Protein AF-A0A7X3NZ87-F1 (afdb_monomer)

Sequence (77 aa):
MSELRQQLLVLHLHTPDLNSGVVAWALYDGTGEKRYTTGDSETPPYNSVVEAMQDGWRVIQFPQQFPAYPGMEYHTS

Radius of gyration: 15.85 Å; Cα contacts (8 Å, |Δi|>4): 81; chains: 1; bounding box: 39×31×38 Å

Mean predicted aligned error: 6.5 Å

Secondary structure (DSSP, 8-state):
-PPP--EEEEEEESSSSTTSPEEEEEEEETTSS----TTS-SS-S-SSHHHHHHTTPPP-PPPP-PPPPTT-TT---

Foldseek 3Di:
DPQDFDKDKDFDFPDLDQQGFTPAIDIDTPSPPDDDDRPPDPDDPDGGNVRVVVVPDDDDDDDDDDPDDPPCPPPDD

pLDDT: mean 87.28, std 10.39, range [48.16, 98.19]

Solvent-accessible surface area (backbone atoms only — not comparable to full-atom values): 5279 Å² total; per-residue (Å²): 130,83,77,78,81,47,68,47,79,48,76,40,50,77,46,97,52,55,76,28,49,54,77,48,66,52,60,44,48,73,66,66,85,54,86,70,59,85,82,77,56,96,68,68,99,42,63,22,55,56,58,40,41,75,76,65,52,85,88,82,86,77,75,86,85,70,78,68,60,91,91,39,85,86,65,81,134

Structure (mmCIF, N/CA/C/O backbone):
data_AF-A0A7X3NZ87-F1
#
_entry.id   AF-A0A7X3NZ87-F1
#
loop_
_atom_site.group_PDB
_atom_site.id
_atom_site.type_symbol
_atom_site.label_atom_id
_atom_site.label_alt_id
_atom_site.label_comp_id
_atom_site.label_asym_id
_atom_site.label_entity_id
_atom_site.label_seq_id
_atom_site.pdbx_PDB_ins_code
_atom_site.Cartn_x
_atom_site.Cartn_y
_atom_site.Cartn_z
_atom_site.occupancy
_atom_site.B_iso_or_equiv
_atom_site.auth_seq_id
_atom_site.auth_comp_id
_atom_site.auth_asym_id
_atom_site.auth_atom_id
_atom_site.pdbx_PDB_model_num
ATOM 1 N N . MET A 1 1 ? -22.837 14.647 15.434 1.00 48.16 1 MET A N 1
ATOM 2 C CA . MET A 1 1 ? -21.749 15.067 14.526 1.00 48.16 1 MET A CA 1
ATOM 3 C C . MET A 1 1 ? -21.079 13.790 14.064 1.00 48.16 1 MET A C 1
ATOM 5 O O . MET A 1 1 ? -20.764 12.986 14.929 1.00 48.16 1 MET A O 1
ATOM 9 N N . SER A 1 2 ? -20.981 13.525 12.760 1.00 56.25 2 SER A N 1
ATOM 10 C CA . SER A 1 2 ? -20.206 12.372 12.284 1.00 56.25 2 SER A CA 1
ATOM 11 C C . SER A 1 2 ? -18.752 12.581 12.699 1.00 56.25 2 SER A C 1
ATOM 13 O O . SER A 1 2 ? -18.209 13.649 12.413 1.00 56.25 2 SER A O 1
ATOM 15 N N . GLU A 1 3 ? -18.146 11.616 13.390 1.00 73.94 3 GLU A N 1
ATOM 16 C CA . GLU A 1 3 ? -16.699 11.624 13.626 1.00 73.94 3 GLU A CA 1
ATOM 17 C C . GLU A 1 3 ? -15.991 11.808 12.279 1.00 73.94 3 GLU A C 1
ATOM 19 O O . GLU A 1 3 ? -16.319 11.129 11.300 1.00 73.94 3 GLU A O 1
ATOM 24 N N . LEU A 1 4 ? -15.062 12.762 12.208 1.00 69.25 4 LEU A N 1
ATOM 25 C CA . LEU A 1 4 ? -14.162 12.869 11.066 1.00 69.25 4 LEU A CA 1
ATOM 26 C C . LEU A 1 4 ? -13.412 11.540 10.958 1.00 69.25 4 LEU A C 1
ATOM 28 O O . LEU A 1 4 ? -12.823 11.083 11.927 1.00 69.25 4 LEU A O 1
ATOM 32 N N . ARG A 1 5 ? -13.461 10.901 9.791 1.00 73.31 5 ARG A N 1
ATOM 33 C CA . ARG A 1 5 ? -12.734 9.657 9.510 1.00 73.31 5 ARG A CA 1
ATOM 34 C C . ARG A 1 5 ? -11.994 9.819 8.202 1.00 73.31 5 ARG A C 1
ATOM 36 O O . ARG A 1 5 ? -12.426 9.329 7.164 1.00 73.31 5 ARG A O 1
ATOM 43 N N . GLN A 1 6 ? -10.913 10.586 8.247 1.00 86.94 6 GLN A N 1
ATOM 44 C CA . GLN A 1 6 ? -10.006 10.696 7.117 1.00 86.94 6 GLN A CA 1
ATOM 45 C C . GLN A 1 6 ? -8.734 9.938 7.457 1.00 86.94 6 GLN A C 1
ATOM 47 O O . GLN A 1 6 ? -7.931 10.407 8.249 1.00 86.94 6 GLN A O 1
ATOM 52 N N . GLN A 1 7 ? -8.554 8.768 6.855 1.00 91.38 7 GLN A N 1
ATOM 53 C CA . GLN A 1 7 ? -7.326 7.989 6.959 1.00 91.38 7 GLN A CA 1
ATOM 54 C C . GLN A 1 7 ? -6.806 7.702 5.551 1.00 91.38 7 GLN A C 1
ATOM 56 O O . GLN A 1 7 ? -7.592 7.527 4.619 1.00 91.38 7 GLN A O 1
ATOM 61 N N . LEU A 1 8 ? -5.486 7.679 5.391 1.00 93.50 8 LEU A N 1
ATOM 62 C CA . LEU A 1 8 ? -4.819 7.314 4.146 1.00 93.50 8 LEU A CA 1
ATOM 63 C C . LEU A 1 8 ? -3.911 6.123 4.406 1.00 93.50 8 LEU A C 1
ATOM 65 O O . LEU A 1 8 ? -2.974 6.223 5.194 1.00 93.50 8 LEU A O 1
ATOM 69 N N . LEU A 1 9 ? -4.174 5.022 3.713 1.00 94.44 9 LEU A N 1
ATOM 70 C CA . LEU A 1 9 ? -3.306 3.858 3.678 1.00 94.44 9 LEU A CA 1
ATOM 71 C C . LEU A 1 9 ? -2.606 3.804 2.318 1.00 94.44 9 LEU A C 1
ATOM 73 O O . LEU A 1 9 ? -3.258 3.723 1.279 1.00 94.44 9 LEU A O 1
ATOM 77 N N . VAL A 1 10 ? -1.276 3.844 2.333 1.00 94.81 10 VAL A N 1
ATOM 78 C CA . VAL A 1 10 ? -0.434 3.710 1.142 1.00 94.81 10 VAL A CA 1
ATOM 79 C C . VAL A 1 10 ? 0.205 2.329 1.167 1.00 94.81 10 VAL A C 1
ATOM 81 O O . VAL A 1 10 ? 0.946 2.016 2.097 1.00 94.81 10 VAL A O 1
ATOM 84 N N . LEU A 1 11 ? -0.063 1.517 0.144 1.00 94.88 11 LEU A N 1
ATOM 85 C CA . LEU A 1 11 ? 0.502 0.177 -0.017 1.00 94.88 11 LEU A CA 1
ATOM 86 C C . LEU A 1 11 ? 1.464 0.163 -1.207 1.00 94.88 11 LEU A C 1
ATOM 88 O O . LEU A 1 11 ? 1.073 0.483 -2.328 1.00 94.88 11 LEU A O 1
ATOM 92 N N . HIS A 1 12 ? 2.714 -0.231 -0.967 1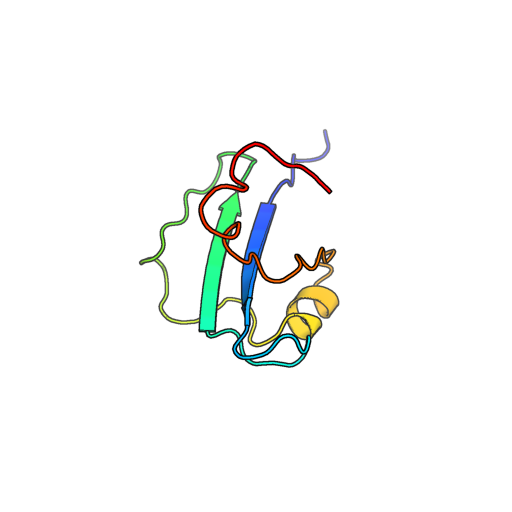.00 94.19 12 HIS A N 1
ATOM 93 C CA . HIS A 1 12 ? 3.685 -0.521 -2.017 1.00 94.19 12 HIS A CA 1
ATOM 94 C C . HIS A 1 12 ? 3.669 -2.020 -2.286 1.00 94.19 12 HIS A C 1
ATOM 96 O O . HIS A 1 12 ? 3.891 -2.825 -1.379 1.00 94.19 12 HIS A O 1
ATOM 102 N N . LEU A 1 13 ? 3.398 -2.389 -3.533 1.00 94.75 13 LEU A N 1
ATOM 103 C CA . LEU A 1 13 ? 3.2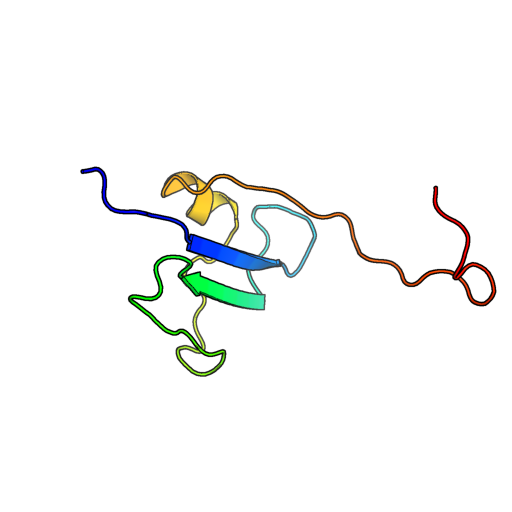12 -3.774 -3.947 1.00 94.75 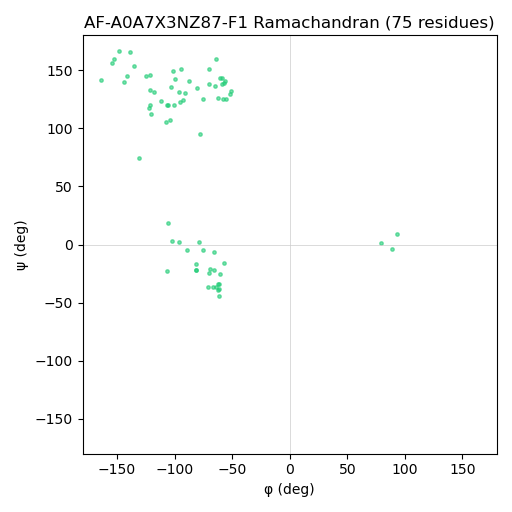13 LEU A CA 1
ATOM 104 C C . LEU A 1 13 ? 4.471 -4.311 -4.625 1.00 94.75 13 LEU A C 1
ATOM 106 O O . LEU A 1 13 ? 5.190 -3.568 -5.291 1.00 94.75 13 LEU A O 1
ATOM 110 N N . HIS A 1 14 ? 4.715 -5.614 -4.490 1.00 95.12 14 HIS A N 1
ATOM 111 C CA . HIS A 1 14 ? 5.819 -6.287 -5.180 1.00 95.12 14 HIS A CA 1
ATOM 112 C C . HIS A 1 14 ? 5.698 -6.212 -6.716 1.00 95.12 14 HIS A C 1
ATOM 114 O O . HIS A 1 14 ? 6.697 -6.098 -7.421 1.00 95.12 14 HIS A O 1
ATOM 120 N N . THR A 1 15 ? 4.469 -6.242 -7.234 1.00 93.44 15 THR A N 1
ATOM 121 C CA . THR A 1 15 ? 4.121 -6.059 -8.648 1.00 93.44 15 THR A CA 1
ATOM 122 C C . THR A 1 15 ? 2.866 -5.183 -8.759 1.00 93.44 15 THR A C 1
ATOM 124 O O . THR A 1 15 ? 2.168 -5.010 -7.762 1.00 93.44 15 THR A O 1
ATOM 127 N N . PRO A 1 16 ? 2.525 -4.643 -9.944 1.00 90.56 16 PRO A N 1
ATOM 128 C CA . PRO A 1 16 ? 1.322 -3.822 -10.116 1.00 90.56 16 PRO A CA 1
ATOM 129 C C . PRO A 1 16 ? -0.023 -4.551 -9.919 1.00 90.56 16 PRO A C 1
ATOM 131 O O . PRO A 1 16 ? -1.063 -3.894 -9.970 1.00 90.56 16 PRO A O 1
ATOM 134 N N . ASP A 1 17 ? -0.028 -5.878 -9.740 1.00 94.50 17 ASP A N 1
ATOM 135 C CA . ASP A 1 17 ? -1.245 -6.666 -9.514 1.00 94.50 17 ASP A CA 1
ATOM 136 C C . ASP A 1 17 ? -1.854 -6.385 -8.129 1.00 94.50 17 ASP 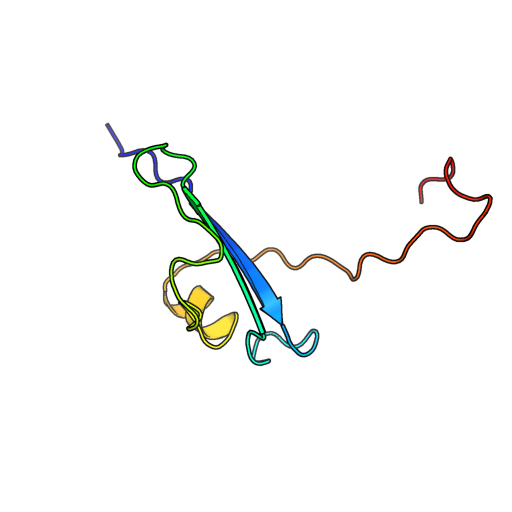A C 1
ATOM 138 O O . ASP A 1 17 ? -1.141 -6.310 -7.131 1.00 94.50 17 ASP A O 1
ATOM 142 N N . LEU A 1 18 ? -3.182 -6.267 -8.038 1.00 95.19 18 LEU A N 1
ATOM 143 C CA . LEU A 1 18 ? -3.868 -5.924 -6.783 1.00 95.19 18 LEU A CA 1
ATOM 144 C C . LEU A 1 18 ? -3.815 -7.036 -5.717 1.00 95.19 18 LEU A C 1
ATOM 146 O O . LEU A 1 18 ? -3.981 -6.750 -4.530 1.00 95.19 18 LEU A O 1
ATOM 150 N N . ASN A 1 19 ? -3.574 -8.286 -6.119 1.00 96.88 19 ASN A N 1
ATOM 151 C CA . ASN A 1 19 ? -3.334 -9.419 -5.219 1.00 96.88 19 ASN A CA 1
ATOM 152 C C . ASN A 1 19 ? -1.850 -9.582 -4.873 1.00 96.88 19 ASN A C 1
ATOM 154 O O . ASN A 1 19 ? -1.498 -10.457 -4.082 1.00 96.88 19 ASN A O 1
ATOM 158 N N . SER A 1 20 ? -0.969 -8.777 -5.472 1.00 96.81 20 SER A N 1
ATOM 159 C CA . SER A 1 20 ? 0.454 -8.821 -5.178 1.00 96.81 20 SER A CA 1
ATOM 160 C C . SER A 1 20 ? 0.711 -8.515 -3.706 1.00 96.81 20 SER A C 1
ATOM 162 O O . SER A 1 20 ? 0.089 -7.626 -3.123 1.00 96.81 20 SER A O 1
ATOM 164 N N . GLY A 1 21 ? 1.700 -9.207 -3.139 1.00 97.06 21 GLY A N 1
ATOM 165 C CA . GLY A 1 21 ? 2.132 -8.978 -1.765 1.00 97.06 21 GLY A CA 1
ATOM 166 C C . GLY A 1 21 ? 2.565 -7.530 -1.521 1.00 97.06 21 GLY A C 1
ATOM 167 O O . GLY A 1 21 ? 3.253 -6.931 -2.359 1.00 97.06 21 GLY A O 1
ATOM 168 N N . VAL A 1 22 ? 2.178 -6.993 -0.364 1.00 96.00 22 VAL A N 1
ATOM 169 C CA . VAL A 1 22 ? 2.621 -5.689 0.149 1.00 96.00 22 VAL A CA 1
ATOM 170 C C . VAL A 1 22 ? 4.050 -5.805 0.685 1.00 96.00 22 VAL A C 1
ATOM 172 O O . VAL A 1 22 ? 4.329 -6.635 1.545 1.00 96.00 22 VAL A O 1
ATOM 175 N N . VAL A 1 23 ? 4.954 -4.957 0.189 1.00 94.50 23 VAL A N 1
ATOM 176 C CA . VAL A 1 23 ? 6.379 -4.942 0.580 1.00 94.50 23 VAL A CA 1
ATOM 177 C C . VAL A 1 23 ? 6.751 -3.756 1.465 1.00 94.50 23 VAL A C 1
ATOM 179 O O . VAL A 1 23 ? 7.738 -3.811 2.190 1.00 94.50 23 VAL A O 1
ATOM 182 N N . ALA A 1 24 ? 5.969 -2.680 1.414 1.00 93.12 24 ALA A N 1
ATOM 183 C CA . ALA A 1 24 ? 6.093 -1.531 2.300 1.00 93.12 24 ALA A CA 1
ATOM 184 C C . ALA A 1 24 ? 4.744 -0.821 2.406 1.00 93.12 24 ALA A C 1
ATOM 186 O O . ALA A 1 24 ? 3.903 -0.912 1.508 1.00 93.12 24 ALA A O 1
ATOM 187 N N . TRP A 1 25 ? 4.533 -0.089 3.493 1.00 94.62 25 TRP A N 1
ATOM 188 C CA . TRP A 1 25 ? 3.270 0.591 3.736 1.00 94.62 25 TRP A CA 1
ATOM 189 C C . TRP A 1 25 ? 3.461 1.835 4.603 1.00 94.62 25 TRP A C 1
ATOM 191 O O . TRP A 1 25 ? 4.467 1.986 5.295 1.00 94.62 25 TRP A O 1
ATOM 201 N N . ALA A 1 26 ? 2.484 2.734 4.544 1.00 93.06 26 ALA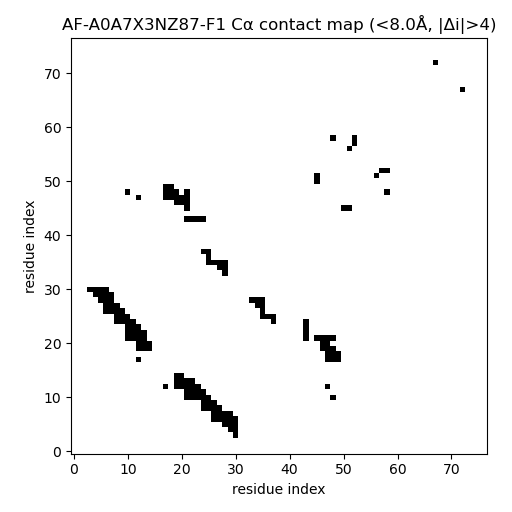 A N 1
ATOM 202 C CA . ALA A 1 26 ? 2.370 3.870 5.446 1.00 93.06 26 ALA A CA 1
ATOM 203 C C . ALA A 1 26 ? 0.892 4.147 5.740 1.00 93.06 26 ALA A C 1
ATOM 205 O O . ALA A 1 26 ? 0.057 4.077 4.837 1.00 93.06 26 ALA A O 1
ATOM 206 N N . LEU A 1 27 ? 0.576 4.472 6.993 1.00 92.50 27 LEU A N 1
ATOM 207 C CA . LEU A 1 27 ? -0.764 4.857 7.427 1.00 92.50 27 LEU A CA 1
ATOM 208 C C . LEU A 1 27 ? -0.726 6.285 7.967 1.00 92.50 27 LEU A C 1
ATOM 210 O O . LEU A 1 27 ? 0.107 6.619 8.804 1.00 92.50 27 LEU A O 1
ATOM 214 N N . TYR A 1 28 ? -1.647 7.118 7.507 1.00 91.44 28 TYR A N 1
ATOM 215 C CA . TYR A 1 28 ? -1.815 8.481 7.984 1.00 91.44 28 TYR A CA 1
ATOM 216 C C . TYR A 1 28 ? -3.225 8.650 8.519 1.00 91.44 28 TYR A C 1
ATOM 218 O O . TYR A 1 28 ? -4.199 8.286 7.861 1.00 91.44 28 TYR A O 1
ATOM 226 N N . ASP A 1 29 ? -3.324 9.242 9.700 1.00 91.19 29 ASP A N 1
ATOM 227 C CA . ASP A 1 29 ? -4.590 9.626 10.299 1.00 91.19 29 ASP A CA 1
ATOM 228 C C . ASP A 1 29 ? -4.770 11.141 10.164 1.00 91.19 29 ASP A C 1
ATOM 230 O O . ASP A 1 29 ? -4.097 11.937 10.818 1.00 91.19 29 ASP A O 1
ATOM 234 N N . GLY A 1 30 ? -5.666 11.541 9.267 1.00 87.62 30 GLY A N 1
ATOM 235 C CA . GLY A 1 30 ? -6.020 12.932 9.004 1.00 87.62 30 GLY A CA 1
ATOM 236 C C . GLY A 1 30 ? -6.905 13.559 10.082 1.00 87.62 30 GLY A C 1
ATOM 237 O O . GLY A 1 30 ? -7.186 14.751 9.998 1.00 87.62 30 GLY A O 1
ATOM 238 N N . THR A 1 31 ? -7.342 12.794 11.087 1.00 89.00 31 THR A N 1
ATOM 239 C CA . THR A 1 31 ? -8.082 13.325 12.245 1.00 89.00 31 THR A CA 1
ATOM 240 C C . THR A 1 31 ? -7.157 13.939 13.299 1.00 89.00 31 THR A C 1
ATOM 242 O O . THR A 1 31 ? -7.587 14.782 14.082 1.00 89.00 31 THR A O 1
ATOM 245 N N . GLY A 1 32 ? -5.878 13.542 13.303 1.00 85.06 32 GLY A N 1
ATOM 246 C CA . GLY A 1 32 ? -4.894 13.941 14.309 1.00 85.06 32 GLY A CA 1
ATOM 247 C C . GLY A 1 32 ? -4.977 13.165 15.629 1.00 85.06 32 GLY A C 1
ATOM 248 O O . GLY A 1 32 ? -4.187 13.446 16.528 1.00 85.06 32 GLY A O 1
ATOM 249 N N . GLU A 1 33 ? -5.886 12.194 15.760 1.00 85.69 33 GLU A N 1
ATOM 250 C CA . GLU A 1 33 ? -6.022 11.379 16.975 1.00 85.69 33 GLU A CA 1
ATOM 251 C C . GLU A 1 33 ? -4.857 10.404 17.152 1.00 85.69 33 GLU A C 1
ATOM 253 O O . GLU A 1 33 ? -4.399 10.170 18.274 1.00 85.69 33 GLU A O 1
ATOM 258 N N . LYS A 1 34 ? -4.350 9.846 16.047 1.00 86.00 34 LYS A N 1
ATOM 259 C CA . LYS A 1 34 ? -3.200 8.941 16.052 1.00 86.00 34 LYS A CA 1
ATOM 260 C C . LYS A 1 34 ? -2.064 9.472 15.196 1.00 86.00 34 LYS A C 1
ATOM 262 O O . LYS A 1 34 ? -2.256 10.075 14.145 1.00 86.00 34 LYS A O 1
ATOM 267 N N . ARG A 1 35 ? -0.840 9.188 15.637 1.00 83.88 35 ARG A N 1
ATOM 268 C CA . ARG A 1 35 ? 0.374 9.440 14.865 1.00 83.88 35 ARG A CA 1
ATOM 269 C C . ARG A 1 35 ? 1.094 8.123 14.650 1.00 83.88 35 ARG A C 1
ATOM 271 O O . ARG A 1 35 ? 1.601 7.554 15.609 1.00 83.88 35 ARG A O 1
ATOM 278 N N . TYR A 1 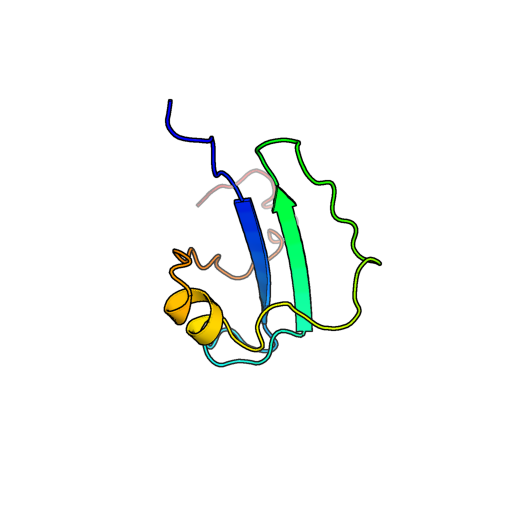36 ? 1.133 7.688 13.398 1.00 84.88 36 TYR A N 1
ATOM 279 C CA . TYR A 1 36 ? 1.870 6.504 12.981 1.00 84.88 36 TYR A CA 1
ATOM 280 C C . TYR A 1 36 ? 3.269 6.881 12.483 1.00 84.88 36 TYR A C 1
ATOM 282 O O . TYR A 1 36 ? 3.490 7.978 11.959 1.00 84.88 36 TYR A O 1
ATOM 290 N N . THR A 1 37 ? 4.215 5.966 12.641 1.00 79.62 37 THR A N 1
ATOM 291 C CA . THR A 1 37 ? 5.588 6.051 12.142 1.00 79.62 37 THR A CA 1
ATOM 292 C C . THR A 1 37 ? 5.999 4.720 11.512 1.00 79.62 37 THR A C 1
ATOM 294 O O . THR A 1 37 ? 5.494 3.660 11.869 1.00 79.62 37 THR A O 1
ATOM 297 N N . THR A 1 38 ? 6.937 4.760 10.56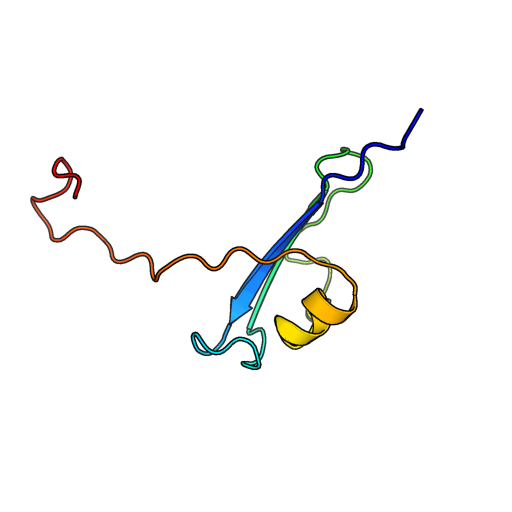2 1.00 71.25 38 THR A N 1
ATOM 298 C CA . THR A 1 38 ? 7.429 3.597 9.797 1.00 71.25 38 THR A CA 1
ATOM 299 C C . THR A 1 38 ? 7.987 2.466 10.680 1.00 71.25 38 THR A C 1
ATOM 301 O O . THR A 1 38 ? 8.149 1.351 10.203 1.00 71.25 38 THR A O 1
ATOM 304 N N . GLY A 1 39 ? 8.273 2.731 11.959 1.00 74.69 39 GLY A N 1
ATOM 305 C CA . GLY A 1 39 ? 8.758 1.741 12.928 1.00 74.69 39 GLY A CA 1
ATOM 306 C C . GLY A 1 39 ? 7.687 1.104 13.821 1.00 74.69 39 GLY A C 1
ATOM 307 O O . GLY A 1 39 ? 8.050 0.326 14.697 1.00 74.69 39 GLY A O 1
ATOM 308 N N . ASP A 1 40 ? 6.401 1.426 13.648 1.00 79.81 40 ASP A N 1
ATOM 309 C CA . ASP A 1 40 ? 5.344 0.922 14.541 1.00 79.81 40 ASP A CA 1
ATOM 310 C C . ASP A 1 40 ? 5.073 -0.583 14.376 1.00 79.81 40 ASP A C 1
ATOM 312 O O . ASP A 1 40 ? 4.567 -1.225 15.296 1.00 79.81 40 ASP A O 1
ATOM 316 N N . SER A 1 41 ? 5.385 -1.156 13.210 1.00 84.62 41 SER A N 1
ATOM 317 C CA . SER A 1 41 ? 5.218 -2.583 12.922 1.00 84.62 41 SER A CA 1
ATOM 318 C C . SER A 1 41 ? 6.009 -2.989 11.677 1.00 84.62 41 SER A C 1
ATOM 320 O O . SER A 1 41 ? 6.025 -2.267 10.682 1.00 84.62 41 SER A O 1
ATOM 322 N N . GLU A 1 42 ? 6.606 -4.183 11.704 1.00 85.31 42 GLU A N 1
ATOM 323 C CA . GLU A 1 42 ? 7.218 -4.817 10.524 1.00 85.31 42 GLU A CA 1
ATOM 324 C C . GLU A 1 42 ? 6.184 -5.521 9.631 1.00 85.31 42 GLU A C 1
ATOM 326 O O . GLU A 1 42 ? 6.451 -5.826 8.471 1.00 85.31 42 GLU A O 1
ATOM 331 N N . THR A 1 43 ? 4.987 -5.770 10.163 1.00 90.31 43 THR A N 1
ATOM 332 C CA . THR A 1 43 ? 3.893 -6.427 9.441 1.00 90.31 43 THR A CA 1
ATOM 333 C C . THR A 1 43 ? 2.934 -5.393 8.849 1.00 90.31 43 THR A C 1
ATOM 335 O O . THR A 1 43 ? 2.532 -4.469 9.569 1.00 90.31 43 THR A O 1
ATOM 338 N N . PRO A 1 44 ? 2.569 -5.505 7.557 1.00 91.88 44 PRO A N 1
ATOM 339 C CA . PRO A 1 44 ? 1.570 -4.632 6.959 1.00 91.88 44 PRO A CA 1
ATOM 340 C C . PRO A 1 44 ? 0.169 -4.946 7.503 1.00 91.88 44 PRO A C 1
ATOM 342 O O . PRO A 1 44 ? -0.109 -6.096 7.842 1.00 91.88 44 PRO A O 1
ATOM 345 N N . PRO A 1 45 ? -0.742 -3.954 7.552 1.00 93.31 45 PRO A N 1
ATOM 346 C CA . PRO A 1 45 ? -2.118 -4.172 8.005 1.00 93.31 45 PRO A CA 1
ATOM 347 C C . PRO A 1 45 ? -2.921 -5.085 7.068 1.00 93.31 45 PRO A C 1
ATOM 349 O O . PRO A 1 45 ? -3.903 -5.675 7.500 1.00 93.31 45 PRO A O 1
ATOM 352 N N . TYR A 1 46 ? -2.496 -5.201 5.806 1.00 96.56 46 TYR A N 1
ATOM 353 C CA . TYR A 1 46 ? -3.091 -6.057 4.785 1.00 96.56 46 TYR A CA 1
ATOM 354 C C . TYR A 1 46 ? -1.992 -6.675 3.923 1.00 96.56 46 TYR A C 1
ATOM 356 O O . TYR A 1 46 ? -0.993 -6.022 3.618 1.00 96.56 46 TYR A O 1
ATOM 364 N N . ASN A 1 47 ? -2.192 -7.914 3.486 1.00 96.75 47 ASN A N 1
ATOM 365 C CA . ASN A 1 47 ? -1.257 -8.641 2.631 1.00 96.75 47 ASN A CA 1
ATOM 366 C C . ASN A 1 47 ? -1.406 -8.264 1.152 1.00 96.75 47 ASN A C 1
ATOM 368 O O . ASN A 1 47 ? -0.473 -8.464 0.376 1.00 96.75 47 ASN A O 1
ATOM 372 N N . SER A 1 48 ? -2.565 -7.723 0.760 1.00 97.38 48 SER A N 1
ATOM 373 C CA . SER A 1 48 ? -2.873 -7.293 -0.608 1.00 97.38 48 SER A CA 1
ATOM 374 C C . SER A 1 48 ? -3.836 -6.102 -0.630 1.00 97.38 48 SER A C 1
ATOM 376 O O . SER A 1 48 ? -4.489 -5.790 0.367 1.00 97.38 48 SER A O 1
ATOM 378 N N . VAL A 1 49 ? -3.974 -5.452 -1.790 1.00 97.25 49 VAL A N 1
ATOM 379 C CA . VAL A 1 49 ? -4.965 -4.378 -1.976 1.00 97.25 49 VAL A CA 1
ATOM 380 C C . VAL A 1 49 ? -6.388 -4.926 -1.899 1.00 97.25 49 VAL A C 1
ATOM 382 O O . VAL A 1 49 ? -7.273 -4.273 -1.352 1.00 97.25 49 VAL A O 1
ATOM 385 N N . VAL A 1 50 ? -6.610 -6.135 -2.419 1.00 97.81 50 VAL A N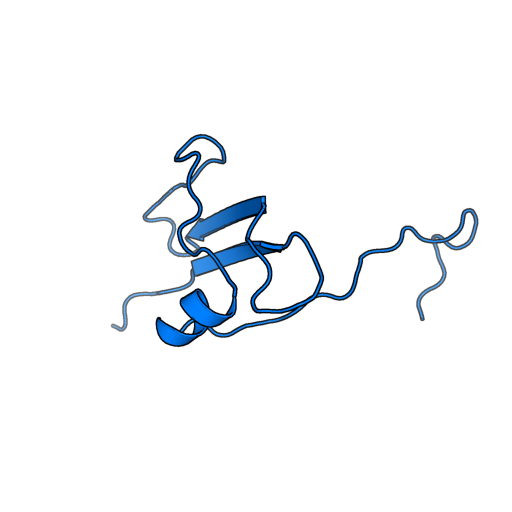 1
ATOM 386 C CA . VAL A 1 50 ? -7.931 -6.778 -2.409 1.00 97.81 50 VAL A CA 1
ATOM 387 C C . VAL A 1 50 ? -8.422 -7.026 -0.982 1.00 97.81 50 VAL A C 1
ATOM 389 O O . VAL A 1 50 ? -9.597 -6.804 -0.705 1.00 97.81 50 VAL A O 1
ATOM 392 N N . GLU A 1 51 ? -7.536 -7.418 -0.067 1.00 98.19 51 GLU A N 1
ATOM 393 C CA . GLU A 1 51 ? -7.870 -7.585 1.354 1.00 98.19 51 GLU A CA 1
ATOM 394 C C . GLU A 1 51 ? -8.322 -6.255 1.983 1.00 98.19 51 GLU A C 1
ATOM 396 O O . GLU A 1 51 ? -9.375 -6.192 2.612 1.00 98.19 51 GLU A O 1
ATOM 401 N N . ALA A 1 52 ? -7.616 -5.152 1.706 1.00 97.19 52 ALA A N 1
ATOM 402 C CA . ALA A 1 52 ? -8.041 -3.826 2.158 1.00 97.19 52 ALA A CA 1
ATOM 403 C C . ALA A 1 52 ? -9.414 -3.426 1.575 1.00 97.19 52 ALA A C 1
ATOM 405 O O . ALA A 1 52 ? -10.247 -2.832 2.261 1.00 97.19 52 ALA A O 1
ATOM 406 N N . MET A 1 53 ? -9.687 -3.764 0.310 1.00 96.69 53 MET A N 1
ATOM 407 C CA . MET A 1 53 ? -10.990 -3.499 -0.313 1.00 96.69 53 MET A CA 1
ATOM 408 C C . MET A 1 53 ? -12.131 -4.277 0.352 1.00 96.69 53 MET A C 1
ATOM 410 O O . MET A 1 53 ? -13.232 -3.739 0.469 1.00 96.69 53 MET A O 1
ATOM 414 N N . GLN A 1 54 ? -11.887 -5.515 0.793 1.00 97.62 54 GLN A N 1
ATOM 415 C CA . GLN A 1 54 ? -12.875 -6.320 1.525 1.00 97.62 54 GLN A CA 1
ATOM 416 C C . GLN A 1 54 ? -13.269 -5.659 2.853 1.00 97.62 54 GLN A C 1
ATOM 418 O O . GLN A 1 54 ? -14.442 -5.686 3.221 1.00 97.62 54 GLN A O 1
ATOM 423 N N . ASP A 1 55 ? -12.325 -4.967 3.492 1.00 96.31 55 ASP A N 1
ATOM 424 C CA . ASP A 1 55 ? -12.538 -4.159 4.700 1.00 96.31 55 ASP A CA 1
ATOM 425 C C . ASP A 1 55 ? -13.162 -2.775 4.429 1.00 96.31 55 ASP A C 1
ATOM 427 O O . ASP A 1 55 ? -13.390 -1.984 5.346 1.00 96.31 55 ASP A O 1
ATOM 431 N N . GLY A 1 56 ? -13.482 -2.472 3.168 1.00 95.00 56 GLY A N 1
ATOM 432 C CA . GLY A 1 56 ? -14.200 -1.262 2.771 1.00 95.00 56 GLY A CA 1
ATOM 433 C C . GLY A 1 56 ? -13.311 -0.085 2.371 1.00 95.00 56 GLY A C 1
ATOM 434 O O . GLY A 1 56 ? -13.832 1.015 2.147 1.00 95.00 56 GLY A O 1
ATOM 435 N N . TRP A 1 57 ? -11.996 -0.282 2.229 1.00 95.56 57 TRP A N 1
ATOM 436 C CA . TRP A 1 57 ? -11.122 0.749 1.672 1.00 95.56 57 TRP A CA 1
ATOM 437 C C . TRP A 1 57 ? -11.461 1.029 0.206 1.00 95.56 57 TRP A C 1
ATOM 439 O O . TRP A 1 57 ? -11.650 0.127 -0.612 1.00 95.56 57 TRP A O 1
ATOM 449 N N . ARG A 1 58 ? -11.494 2.316 -0.149 1.00 95.31 58 ARG A N 1
ATOM 450 C CA . ARG A 1 58 ? -11.599 2.760 -1.543 1.00 95.31 58 ARG A CA 1
ATOM 451 C C . ARG A 1 58 ? -10.200 2.942 -2.108 1.00 95.31 58 ARG A C 1
ATOM 453 O O . ARG A 1 58 ? -9.372 3.610 -1.496 1.00 95.31 58 ARG A O 1
ATOM 460 N N . VAL A 1 59 ? -9.955 2.367 -3.280 1.00 94.94 59 VAL A N 1
ATOM 461 C CA . VAL A 1 59 ? -8.615 2.282 -3.865 1.00 94.94 59 VAL A CA 1
ATOM 462 C C . VAL A 1 59 ? -8.434 3.304 -4.979 1.00 94.94 59 VAL A C 1
ATOM 464 O O . VAL A 1 59 ? -9.289 3.452 -5.850 1.00 94.94 59 VAL A O 1
ATOM 467 N N . ILE A 1 60 ? -7.280 3.968 -4.958 1.00 94.25 60 ILE A N 1
ATOM 468 C CA . ILE A 1 60 ? -6.749 4.767 -6.061 1.00 94.25 60 ILE A CA 1
ATOM 469 C C . ILE A 1 60 ? -5.379 4.180 -6.391 1.00 94.25 60 ILE A C 1
ATOM 471 O O . ILE A 1 60 ? -4.488 4.180 -5.543 1.00 94.25 60 ILE A O 1
ATOM 475 N N . GLN A 1 61 ? -5.215 3.659 -7.606 1.00 92.19 61 GLN A N 1
ATOM 476 C CA . GLN A 1 61 ? -3.930 3.147 -8.072 1.00 92.19 61 GLN A CA 1
ATOM 477 C C . GLN A 1 61 ? -3.179 4.254 -8.807 1.00 92.19 61 GLN A C 1
ATOM 479 O O . GLN A 1 61 ? -3.695 4.837 -9.761 1.00 92.19 61 GLN A O 1
ATOM 484 N N . PHE A 1 62 ? -1.956 4.538 -8.367 1.00 88.88 62 PHE A N 1
ATOM 485 C CA . PHE A 1 62 ? -1.077 5.475 -9.055 1.00 88.88 62 PHE A CA 1
ATOM 486 C C . PHE A 1 62 ? -0.278 4.745 -10.141 1.00 88.88 62 PHE A C 1
ATOM 488 O O . PHE A 1 62 ? 0.161 3.612 -9.915 1.00 88.88 62 PHE A O 1
ATOM 495 N N . PRO A 1 63 ? -0.067 5.365 -11.314 1.00 83.06 63 PRO A N 1
ATOM 496 C CA . PRO A 1 63 ? 0.866 4.831 -12.295 1.00 83.06 63 PRO A CA 1
ATOM 497 C C . PRO A 1 63 ? 2.289 4.838 -11.726 1.00 83.06 63 PRO A C 1
ATOM 499 O O . PRO A 1 63 ? 2.603 5.600 -10.806 1.00 83.06 63 PRO A O 1
ATOM 502 N N . GLN A 1 64 ? 3.168 4.015 -12.299 1.00 78.00 64 GLN A N 1
ATOM 503 C CA . GLN A 1 64 ? 4.591 4.085 -11.976 1.00 78.00 64 GLN A CA 1
ATOM 504 C C . GLN A 1 64 ? 5.108 5.507 -12.218 1.00 78.00 64 GLN A C 1
ATOM 506 O O . GLN A 1 64 ? 4.952 6.066 -13.305 1.00 78.00 64 GLN A O 1
ATOM 511 N N . GLN A 1 65 ? 5.718 6.088 -11.186 1.00 76.06 65 GLN A N 1
ATOM 512 C CA . GLN A 1 65 ? 6.378 7.382 -11.283 1.00 76.06 65 GLN A CA 1
ATOM 513 C C . GLN A 1 65 ? 7.730 7.179 -11.959 1.00 76.06 65 GLN A C 1
ATOM 515 O O . GLN A 1 65 ? 8.716 6.816 -11.319 1.00 76.06 65 GLN A O 1
ATOM 520 N N . PHE A 1 66 ? 7.769 7.380 -13.272 1.00 79.44 66 PHE A N 1
ATOM 521 C CA . PHE A 1 66 ? 9.032 7.461 -13.988 1.00 79.44 66 PHE A CA 1
ATOM 522 C C . PHE A 1 66 ? 9.621 8.861 -13.806 1.00 79.44 66 PHE A C 1
ATOM 524 O O . PHE A 1 66 ? 8.885 9.844 -13.937 1.00 79.44 66 PHE A O 1
ATOM 531 N N . PRO A 1 67 ? 10.927 8.982 -13.510 1.00 76.69 67 PRO A N 1
ATOM 532 C CA . PRO A 1 67 ? 11.574 10.280 -13.569 1.00 76.69 67 PRO A CA 1
ATOM 533 C C . PRO A 1 67 ? 11.432 10.839 -14.987 1.00 76.69 67 PRO A C 1
ATOM 535 O O . PRO A 1 67 ? 11.504 10.093 -15.969 1.00 76.69 67 PRO A O 1
ATOM 538 N N . ALA A 1 68 ? 11.239 12.154 -15.089 1.00 78.50 68 ALA A N 1
ATOM 539 C CA . ALA A 1 68 ? 11.317 12.823 -16.377 1.00 78.50 68 ALA A CA 1
ATOM 540 C C . ALA A 1 68 ? 12.686 12.530 -17.008 1.00 78.50 68 ALA A C 1
ATOM 542 O O . ALA A 1 68 ? 13.707 12.487 -16.314 1.00 78.50 68 ALA A O 1
ATOM 543 N N . TYR A 1 69 ? 12.707 12.313 -18.323 1.00 80.69 69 TYR A N 1
ATOM 544 C CA . TYR A 1 69 ? 13.970 12.188 -19.039 1.00 80.69 69 TYR A CA 1
ATOM 545 C C . TYR A 1 69 ? 14.781 13.484 -18.841 1.00 80.69 69 TYR A C 1
ATOM 547 O O . TYR A 1 69 ? 14.180 14.561 -18.895 1.00 80.69 69 TYR A O 1
ATOM 555 N N . PRO A 1 70 ? 16.106 13.419 -18.607 1.00 84.81 70 PRO A N 1
ATOM 556 C CA . PRO A 1 70 ? 16.911 14.622 -18.396 1.00 84.81 70 PRO A CA 1
ATOM 557 C C . PRO A 1 70 ? 16.689 15.665 -19.503 1.00 84.81 70 PRO A C 1
ATOM 559 O O . PRO A 1 70 ? 16.713 15.321 -20.686 1.00 84.81 70 PRO A O 1
ATOM 562 N N . GLY A 1 71 ? 16.469 16.927 -19.128 1.00 85.75 71 GLY A N 1
ATOM 563 C CA . GLY A 1 71 ? 16.146 18.028 -20.044 1.00 85.75 71 GLY A CA 1
ATOM 564 C C . GLY A 1 71 ? 14.652 18.225 -20.337 1.00 85.75 71 GLY A C 1
ATOM 565 O O . GLY A 1 71 ? 14.298 19.172 -21.037 1.00 85.75 71 GLY A O 1
ATOM 566 N N . MET A 1 72 ? 13.771 17.359 -19.822 1.00 83.56 72 MET A N 1
ATOM 567 C CA . MET A 1 72 ? 12.310 17.463 -19.971 1.00 83.56 72 MET A CA 1
ATOM 568 C C . MET A 1 72 ? 11.615 17.921 -18.680 1.00 83.56 72 MET A C 1
ATOM 570 O O . MET A 1 72 ? 10.408 17.746 -18.533 1.00 83.56 72 MET A O 1
ATOM 574 N N . GLU A 1 73 ? 12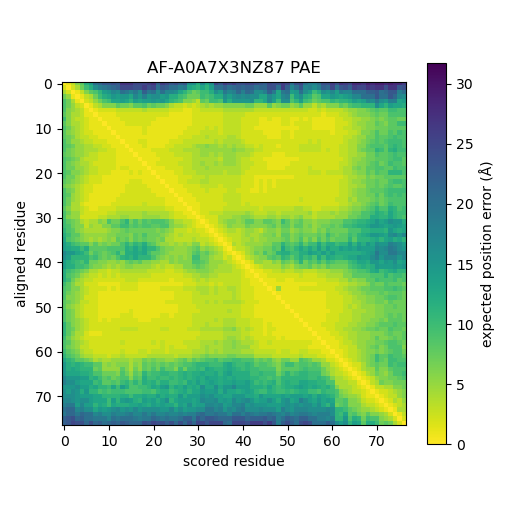.348 18.520 -17.737 1.00 83.12 73 GLU A N 1
ATOM 575 C CA . GLU A 1 73 ? 11.847 18.873 -16.400 1.00 83.12 73 GLU A CA 1
ATOM 576 C C . GLU A 1 73 ? 10.668 19.863 -16.441 1.00 83.12 73 GLU A C 1
ATOM 578 O O . GLU A 1 73 ? 9.848 19.887 -15.525 1.00 83.12 73 GLU A O 1
ATOM 583 N N . TYR A 1 74 ? 10.569 20.664 -17.509 1.00 81.38 74 TYR A N 1
ATOM 584 C CA . TYR A 1 74 ? 9.539 21.695 -17.697 1.00 81.38 74 TYR A CA 1
ATOM 585 C C . TYR A 1 74 ? 8.408 21.288 -18.652 1.00 81.38 74 TYR A C 1
ATOM 587 O O . TYR A 1 74 ? 7.538 22.104 -18.953 1.00 81.38 74 TYR A O 1
ATOM 595 N N . HIS A 1 75 ? 8.418 20.055 -19.161 1.00 70.88 75 HIS A N 1
ATOM 596 C CA . HIS A 1 75 ? 7.409 19.572 -20.098 1.00 70.88 75 HIS A CA 1
ATOM 597 C C . HIS A 1 75 ? 6.376 18.715 -19.361 1.00 70.88 75 HIS A C 1
ATOM 599 O O . HIS A 1 75 ? 6.706 17.673 -18.800 1.00 70.88 75 HIS A O 1
ATOM 605 N N . THR A 1 76 ? 5.109 19.129 -19.393 1.00 64.25 76 THR A N 1
ATOM 606 C CA . THR A 1 76 ? 3.974 18.314 -18.933 1.00 64.25 76 THR A CA 1
ATOM 607 C C . THR A 1 76 ? 3.271 17.670 -20.125 1.00 64.25 76 THR A C 1
ATOM 609 O O . THR A 1 76 ? 3.161 18.292 -21.182 1.00 64.25 76 THR A O 1
ATOM 612 N N . SER A 1 77 ? 2.823 16.424 -19.953 1.00 61.91 77 SER A N 1
ATOM 613 C CA . SER A 1 77 ? 1.989 15.691 -20.921 1.00 61.91 77 SER A CA 1
ATOM 614 C C . SER A 1 77 ? 0.519 16.076 -20.809 1.00 61.91 77 SER A C 1
ATOM 616 O O . SER A 1 77 ? 0.098 16.404 -19.677 1.00 61.91 77 SER A O 1
#